Protein 3TNJ (pdb70)

Nearest PDB structures (foldseek):
  3tnj-assembly1_A-2  TM=1.007E+00  e=1.338E-27  Nitrosomonas europaea ATCC 19718
  2pfs-assembly1_A-2  TM=9.886E-01  e=6.061E-22  Nitrosomonas europaea ATCC 19718
  4wny-assembly1_A-2  TM=7.779E-01  e=6.880E-08  Burkholderia pseudomallei 1710b
  1jmv-assembly3_C  TM=7.222E-01  e=1.827E-07  Haemophilus influenzae
  5cb0-assembly1_A  TM=7.848E-01  e=1.905E-06  Escherichia coli K-12

Solvent-accessible surface area: 8143 Å² total; per-residue (Å²): 87,110,46,110,8,0,0,0,16,5,87,34,43,106,34,13,73,64,4,12,78,111,0,113,68,46,8,88,146,38,47,12,133,18,0,0,1,16,10,46,144,125,89,144,70,114,68,178,136,81,162,73,71,121,113,59,108,67,72,73,33,112,117,83,13,38,119,24,0,100,72,20,66,7,80,94,70,59,38,59,43,18,208,27,99,22,12,116,25,7,19,116,0,4,111,94,46,130,12,40,8,1,0,5,25,22,117,145,74,43,58,5,93,32,0,108,145,148,24,91,33,76,35,62,47,6,172,15,199,99

CATH classification: 3.40.50.620

Radius of gyration: 15.57 Å; Cα contacts (8 Å, |Δi|>4): 190; chains: 1; bounding box: 42×44×31 Å

Sequence (130 aa):
SVYHHILLAVDFSSEDSQVVQKVRNLASQIGARLSLIHVLDYGTAIPLDTETTYDAMLDVEKQKLSQIGNTLGIDPAHRWLVWGEPREEIIRIAEQENVDLIVVGSHLGSTANSVLHYAKCDVLAVRLRD

Foldseek 3Di:
DVWAEEEEEDALDPFVVVVLVVVLVVCVVVVYAYAYEYEAEVVVDDDDPDDDDVVVVVVVVVVSQCVSCVVSVHPPVRYYYYYDDLLVVQQVCCVVVVGAEYEEEDCVVDSQVSNVVPHPHHYHYHYTPD

Secondary structure (DSSP, 8-state):
---SEEEEE---STTHHHHHHHHHHHHHHHT-EEEEEEEE--TT---SSS---HHHHHHHHHHHHHHHHHHHT--GGGEEEEES-HHHHHHHHHHHTT-SEEEEEE----HHHHHHHH-SSEEEEEEP--

InterPro domains:
  IPR006015 Universal stress protein A family [PIRSF006276] (2-147)
  IPR006015 Universal stress protein A family [PR01438] (4-22)
  IPR006015 Universal stress protein A family [PR01438] (105-117)
  IPR006015 Universal stress protein A family [PR01438] (122-144)
  IPR006016 UspA [PF00582] (4-144)
  IPR014729 Rossmann-like alpha/beta/alpha sandwich fold [G3DSA:3.40.50.620] (1-148)

Organism: Nitrosomonas europaea (strain ATCC 19718 / CIP 103999 / KCTC 2705 / NBRC 14298) (NCBI:txid228410)

Structure (mmCIF, N/CA/C/O backbone):
data_3TNJ
#
_entry.id   3TNJ
#
_cell.length_a   77.809
_cell.length_b   77.809
_cell.length_c   39.949
_cell.angle_alpha   90.00
_cell.angle_beta   90.00
_cell.angle_gamma   120.00
#
_symmetry.space_group_name_H-M   'P 3 2 1'
#
loop_
_entity.id
_entity.type
_entity.pdbx_description
1 polymer 'Universal stress protein (Usp)'
2 non-polymer 'ADENOSINE MONOPHOSPHATE'
3 water water
#
loop_
_atom_site.group_PDB
_atom_site.id
_atom_site.type_symbol
_atom_site.label_atom_id
_atom_site.label_alt_id
_atom_site.label_comp_id
_atom_site.label_asym_id
_atom_site.label_entity_id
_atom_site.label_seq_id
_atom_site.pdbx_PDB_ins_code
_atom_site.Cartn_x
_atom_site.Cartn_y
_atom_site.Cartn_z
_atom_site.occupancy
_atom_site.B_iso_or_equiv
_atom_site.auth_seq_id
_atom_site.auth_comp_id
_atom_site.auth_asym_id
_atom_site.auth_atom_id
_atom_site.pdbx_PDB_model_num
ATOM 1 N N . SER A 1 4 ? -40.685 4.435 -7.313 1.00 63.88 2 SER A N 1
ATOM 2 C CA . SER A 1 4 ? -39.556 3.505 -6.969 1.00 61.04 2 SER A CA 1
ATOM 3 C C . SER A 1 4 ? -38.193 4.207 -7.012 1.00 56.25 2 SER A C 1
ATOM 4 O O . SER A 1 4 ? -37.771 4.691 -8.063 1.00 55.97 2 SER A O 1
ATOM 7 N N . VAL A 1 5 ? -37.510 4.248 -5.871 1.00 52.58 3 VAL A N 1
ATOM 8 C CA . VAL A 1 5 ? -36.167 4.848 -5.791 1.00 50.48 3 VAL A CA 1
ATOM 9 C C . VAL A 1 5 ? -35.159 4.094 -6.715 1.00 46.33 3 VAL A C 1
ATOM 10 O O . VAL A 1 5 ? -34.286 4.705 -7.324 1.00 48.00 3 VAL A O 1
ATOM 14 N N . TYR A 1 6 ? -35.314 2.773 -6.828 1.00 39.89 4 TYR A N 1
ATOM 15 C CA . TYR A 1 6 ? -34.472 1.951 -7.689 1.00 38.79 4 TYR A CA 1
ATOM 16 C C . TYR A 1 6 ? -35.394 1.092 -8.508 1.00 39.40 4 TYR A C 1
ATOM 17 O O . TYR A 1 6 ? -36.407 0.629 -7.975 1.00 41.51 4 TYR A O 1
ATOM 26 N N . HIS A 1 7 ? -35.055 0.875 -9.777 1.00 36.51 5 HIS A N 1
ATOM 27 C CA . HIS A 1 7 ? -35.880 0.069 -10.685 1.00 38.45 5 HIS A CA 1
ATOM 28 C C . HIS A 1 7 ? -35.28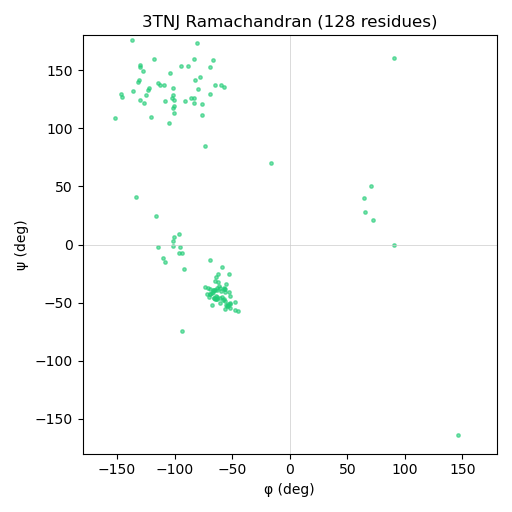7 -1.274 -11.032 1.00 37.72 5 HIS A C 1
ATOM 29 O O . HIS A 1 7 ? -36.019 -2.157 -11.457 1.00 36.75 5 HIS A O 1
ATOM 36 N N . HIS A 1 8 ? -34.001 -1.479 -10.771 1.00 35.78 6 HIS A N 1
ATOM 37 C CA . HIS A 1 8 ? -33.322 -2.700 -11.167 1.00 34.90 6 HIS A CA 1
ATOM 38 C C . HIS A 1 8 ? -32.187 -3.009 -10.237 1.00 34.27 6 HIS A C 1
ATOM 39 O O . HIS A 1 8 ? -31.161 -2.321 -10.224 1.00 34.64 6 HIS A O 1
ATOM 46 N N . ILE A 1 9 ? -32.369 -4.050 -9.432 1.00 32.62 7 ILE A N 1
ATOM 47 C CA . ILE A 1 9 ?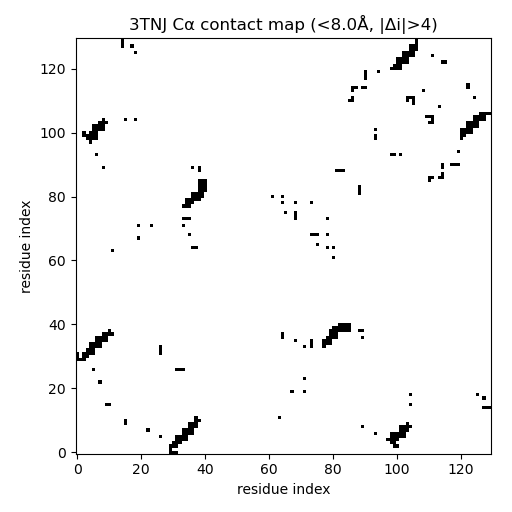 -31.365 -4.517 -8.466 1.00 32.22 7 ILE A CA 1
ATOM 48 C C . ILE A 1 9 ? -30.643 -5.760 -9.013 1.00 31.34 7 ILE A C 1
ATOM 49 O O . ILE A 1 9 ? -31.285 -6.723 -9.420 1.00 31.55 7 ILE A O 1
ATOM 54 N N . LEU A 1 10 ? -29.315 -5.719 -9.059 1.00 29.47 8 LEU A N 1
ATOM 55 C CA . LEU A 1 10 ? -28.473 -6.905 -9.334 1.00 29.07 8 LEU A CA 1
ATOM 56 C C . LEU A 1 10 ? -27.910 -7.465 -8.034 1.00 31.38 8 LEU A C 1
ATOM 57 O O . LEU A 1 10 ? -27.147 -6.794 -7.346 1.00 33.08 8 LEU A O 1
ATOM 62 N N . LEU A 1 11 ? -28.351 -8.673 -7.675 1.00 30.88 9 LEU A N 1
ATOM 63 C CA . LEU A 1 11 ? -27.806 -9.430 -6.547 1.00 30.80 9 LEU A CA 1
ATOM 64 C C . LEU A 1 11 ? -26.658 -10.351 -7.016 1.00 31.28 9 LEU A C 1
ATOM 65 O O . LEU A 1 11 ? -26.847 -11.224 -7.893 1.00 27.93 9 LEU A O 1
ATOM 70 N N . ALA A 1 12 ? -25.500 -10.167 -6.382 1.00 30.87 10 ALA A N 1
ATOM 71 C CA . ALA A 1 12 ? -24.287 -10.940 -6.651 1.00 32.09 10 ALA A CA 1
ATOM 72 C C . ALA A 1 12 ? -24.145 -12.016 -5.576 1.00 31.90 10 ALA A C 1
ATOM 73 O O . ALA A 1 12 ? -24.069 -11.714 -4.378 1.00 31.96 10 ALA A O 1
ATOM 75 N N . VAL A 1 13 ? -24.140 -13.283 -5.985 1.00 32.37 11 VAL A N 1
ATOM 76 C CA . VAL A 1 13 ? -24.061 -14.401 -5.013 1.00 30.87 11 VAL A CA 1
ATOM 77 C C . VAL A 1 13 ? -22.840 -15.268 -5.313 1.00 34.17 11 VAL A C 1
ATOM 78 O O . VAL A 1 13 ? -22.578 -15.590 -6.488 1.00 36.01 11 VAL A O 1
ATOM 82 N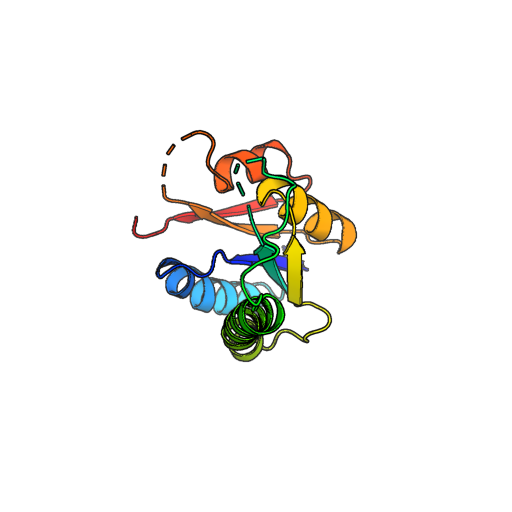 N . ASP A 1 14 ? -22.089 -15.622 -4.260 1.00 36.67 12 ASP A N 1
ATOM 83 C CA . ASP A 1 14 ? -20.838 -16.409 -4.378 1.00 40.24 12 ASP A CA 1
ATOM 84 C C . ASP A 1 14 ? -21.043 -17.865 -4.024 1.00 41.06 12 ASP A C 1
ATOM 85 O O . ASP A 1 14 ? -20.093 -18.642 -4.060 1.00 41.56 12 ASP A O 1
ATOM 90 N N . PHE A 1 15 ? -22.275 -18.196 -3.649 1.00 39.41 13 PHE A N 1
ATOM 91 C CA . PHE A 1 15 ? -22.741 -19.567 -3.355 1.00 42.03 13 PHE A CA 1
ATOM 92 C C . PHE A 1 15 ? -22.194 -20.113 -2.029 1.00 46.38 13 PHE A C 1
ATOM 93 O O . PHE A 1 15 ? -22.170 -21.314 -1.799 1.00 50.29 13 PHE A O 1
ATOM 101 N N . SER A 1 16 ? -21.784 -19.210 -1.163 1.00 48.65 14 SER A N 1
ATOM 102 C CA . SER A 1 16 ? -21.340 -19.566 0.163 1.00 56.99 14 SER A CA 1
ATOM 103 C C . SER A 1 16 ? -22.568 -19.777 1.043 1.00 61.38 14 SER A C 1
ATOM 104 O O . SER A 1 16 ? -23.715 -19.504 0.633 1.00 54.27 14 SER A O 1
ATOM 107 N N . SER A 1 17 ? -22.293 -20.252 2.256 1.00 64.28 15 SER A N 1
ATOM 108 C CA . SER A 1 17 ? -23.289 -20.368 3.319 1.00 69.54 15 SER A CA 1
ATOM 109 C C . SER A 1 17 ? -23.957 -18.998 3.584 1.00 69.36 15 SER A C 1
ATOM 110 O O . SER A 1 17 ? -25.155 -18.915 3.885 1.00 68.90 15 SER A O 1
ATOM 113 N N . GLU A 1 18 ? -23.162 -17.938 3.427 1.00 70.15 16 GLU A N 1
ATOM 114 C CA . GLU A 1 18 ? -23.567 -16.540 3.671 1.00 69.83 16 GLU A CA 1
ATOM 115 C C . GLU A 1 18 ? -24.703 -16.014 2.790 1.00 59.98 16 GLU A C 1
ATOM 116 O O . GLU A 1 18 ? -25.428 -15.104 3.190 1.00 55.57 16 GLU A O 1
ATOM 122 N N . ASP A 1 19 ? -24.870 -16.599 1.610 1.00 56.80 17 ASP A N 1
ATOM 123 C CA . ASP A 1 19 ? -25.851 -16.108 0.647 1.00 56.68 17 ASP A CA 1
ATOM 124 C C . ASP A 1 19 ? -27.258 -16.053 1.250 1.00 61.21 17 ASP A C 1
ATOM 125 O O . ASP A 1 19 ? -28.019 -15.129 0.970 1.00 56.68 17 ASP A O 1
ATOM 130 N N . SER A 1 20 ? -27.616 -17.040 2.064 1.00 62.14 18 SER A N 1
ATOM 131 C CA . SER A 1 20 ? -28.996 -17.141 2.541 1.00 65.31 18 SER A CA 1
ATOM 132 C C . SER A 1 20 ? -29.476 -15.844 3.171 1.00 70.82 18 SER A C 1
ATOM 133 O O . SER A 1 20 ? -30.628 -15.434 2.963 1.00 73.88 18 SER A O 1
ATOM 136 N N . GLN A 1 21 ? -28.605 -15.199 3.946 1.00 69.62 19 GLN A N 1
ATOM 137 C CA . GLN A 1 21 ? -28.981 -13.940 4.595 1.00 68.80 19 GLN A CA 1
ATOM 138 C C . GLN A 1 21 ? -29.447 -12.935 3.547 1.00 63.56 19 GLN A C 1
ATOM 139 O O . GLN A 1 21 ? -30.585 -12.447 3.601 1.00 59.27 19 GLN A O 1
ATOM 145 N N . VAL A 1 22 ? -28.577 -12.690 2.571 1.00 50.11 20 VAL A N 1
ATOM 146 C CA . VAL A 1 22 ? -28.848 -11.698 1.561 1.00 52.80 20 VAL A CA 1
ATOM 147 C C . VAL A 1 22 ? -30.064 -12.033 0.677 1.00 49.09 20 VAL A C 1
ATOM 148 O O . VAL A 1 22 ? -30.717 -11.111 0.186 1.00 47.67 20 VAL A O 1
ATOM 152 N N . VAL A 1 23 ? -30.395 -13.322 0.496 1.00 49.09 21 VAL A N 1
ATOM 153 C CA . VAL A 1 23 ? -31.480 -13.709 -0.459 1.00 44.97 21 VAL A CA 1
ATOM 154 C C . VAL A 1 23 ? -32.873 -13.228 0.023 1.00 45.17 21 VAL A C 1
ATOM 155 O O . VAL A 1 23 ? -33.590 -12.554 -0.721 1.00 38.83 21 VAL A O 1
ATOM 159 N N . GLN A 1 24 ? -33.242 -13.541 1.261 1.00 46.12 22 GLN A N 1
ATOM 160 C CA . GLN A 1 24 ? -34.577 -13.173 1.723 1.00 46.75 22 GLN A CA 1
ATOM 161 C C . GLN A 1 24 ? -34.661 -11.669 1.983 1.00 42.62 22 GLN A C 1
ATOM 162 O O . GLN A 1 24 ? -35.699 -11.040 1.667 1.00 39.57 22 GLN A O 1
ATOM 168 N N . LYS A 1 25 ? -33.569 -11.088 2.493 1.00 35.37 23 LYS A N 1
ATOM 169 C CA . LYS A 1 25 ? -33.441 -9.631 2.581 1.00 37.13 23 LYS A CA 1
ATOM 170 C C . LYS A 1 25 ? -33.658 -8.894 1.235 1.00 36.34 23 LYS A C 1
ATOM 171 O O . LYS A 1 25 ? -34.443 -7.939 1.129 1.00 36.96 23 LYS A O 1
ATOM 177 N N . VAL A 1 26 ? -32.927 -9.322 0.220 1.00 35.79 24 VAL A N 1
ATOM 178 C CA . VAL A 1 26 ? -33.088 -8.779 -1.125 1.00 33.97 24 VAL A CA 1
ATOM 179 C C . VAL A 1 26 ? -34.462 -9.033 -1.717 1.00 34.56 24 VAL A C 1
ATOM 180 O O . VAL A 1 26 ? -35.011 -8.156 -2.380 1.00 34.46 24 VAL A O 1
ATOM 184 N N . ARG A 1 27 ? -35.038 -10.218 -1.495 1.00 34.06 25 ARG A N 1
ATOM 185 C CA . ARG A 1 27 ? -36.423 -10.477 -1.925 1.00 36.75 25 ARG A CA 1
ATOM 186 C C . ARG A 1 27 ? -37.423 -9.425 -1.389 1.00 35.61 25 ARG A C 1
ATOM 187 O O . ARG A 1 27 ? -38.247 -8.855 -2.153 1.00 32.91 25 ARG A O 1
ATOM 195 N N . ASN A 1 28 ? -37.371 -9.202 -0.077 1.00 35.21 26 ASN A N 1
ATOM 196 C CA . ASN A 1 28 ? -38.217 -8.184 0.599 1.00 37.10 26 ASN A CA 1
ATOM 197 C C . ASN A 1 28 ? -37.940 -6.730 0.158 1.00 36.42 26 ASN A C 1
ATOM 198 O O . ASN A 1 28 ? -38.855 -5.913 -0.033 1.00 36.71 26 ASN A O 1
ATOM 203 N N . LEU A 1 29 ? -36.660 -6.396 0.052 1.00 36.16 27 LEU A N 1
ATOM 204 C CA . LEU A 1 29 ? -36.233 -5.079 -0.406 1.00 37.45 27 LEU A CA 1
ATOM 205 C C . LEU A 1 29 ? -36.820 -4.765 -1.789 1.00 35.40 27 LEU A C 1
ATOM 206 O O . LEU A 1 29 ? -37.390 -3.666 -2.020 1.00 33.02 27 LEU A O 1
ATOM 211 N N . ALA A 1 30 ? -36.687 -5.716 -2.703 1.00 33.78 28 ALA A N 1
ATOM 212 C CA . ALA A 1 30 ? -37.091 -5.506 -4.097 1.00 37.10 28 ALA A CA 1
ATOM 213 C C . ALA A 1 30 ? -38.594 -5.261 -4.148 1.00 40.35 28 ALA A C 1
ATOM 214 O O . ALA A 1 30 ? -39.085 -4.425 -4.930 1.00 40.94 28 ALA A O 1
ATOM 216 N N . SER A 1 31 ? -39.308 -5.990 -3.292 1.00 41.53 29 SER A N 1
ATOM 217 C CA . SER A 1 31 ? -40.756 -5.895 -3.228 1.00 44.35 29 SER A CA 1
ATOM 218 C C . SER A 1 31 ? -41.165 -4.559 -2.648 1.00 45.49 29 SER A C 1
ATOM 219 O O . SER A 1 31 ? -42.054 -3.895 -3.158 1.00 43.70 29 SER A O 1
ATOM 222 N N . GLN A 1 32 ? -40.496 -4.169 -1.570 1.00 44.25 30 GLN A N 1
ATOM 223 C CA . GLN A 1 32 ? -40.891 -2.994 -0.848 1.00 44.22 30 GLN A CA 1
ATOM 224 C C . GLN A 1 32 ? -40.605 -1.750 -1.676 1.00 42.87 30 GLN A C 1
ATOM 225 O O . GLN A 1 32 ? -41.386 -0.814 -1.663 1.00 44.30 30 GLN A O 1
ATOM 231 N N . ILE A 1 33 ? -39.487 -1.732 -2.397 1.00 42.55 31 ILE A N 1
ATOM 232 C CA . ILE A 1 33 ? -39.166 -0.573 -3.231 1.00 45.39 31 ILE A CA 1
ATOM 233 C C . ILE A 1 33 ? -39.644 -0.709 -4.691 1.00 45.65 31 ILE A C 1
ATOM 234 O O . ILE A 1 33 ? -39.553 0.246 -5.470 1.00 49.54 31 ILE A O 1
ATOM 239 N N . GLY A 1 34 ? -40.150 -1.879 -5.066 1.00 43.34 32 GLY A N 1
ATOM 240 C CA . GLY A 1 34 ? -40.688 -2.056 -6.407 1.00 42.46 32 GLY A CA 1
ATOM 241 C C . GLY A 1 34 ? -39.627 -2.058 -7.492 1.00 42.67 32 GLY A C 1
ATOM 242 O O . GLY A 1 34 ? -39.763 -1.331 -8.488 1.00 43.64 32 GLY A O 1
ATOM 243 N N . ALA A 1 35 ? -38.581 -2.884 -7.290 1.00 38.60 33 ALA A N 1
ATOM 244 C CA . ALA A 1 35 ? -37.477 -3.104 -8.279 1.00 37.93 33 ALA A CA 1
ATOM 245 C C . ALA A 1 35 ? -37.461 -4.512 -8.871 1.00 36.13 33 ALA A C 1
ATOM 246 O O . ALA A 1 35 ? -37.626 -5.481 -8.145 1.00 34.14 33 ALA A O 1
ATOM 248 N N . ARG A 1 36 ? -37.240 -4.590 -10.184 1.00 37.12 34 ARG A N 1
ATOM 249 C CA . ARG A 1 36 ? -36.847 -5.808 -10.902 1.00 39.10 34 ARG A CA 1
ATOM 250 C C . ARG A 1 36 ? -35.563 -6.352 -10.288 1.00 33.96 34 ARG A C 1
ATOM 251 O O . ARG A 1 36 ? -34.645 -5.554 -10.038 1.00 31.87 34 ARG A O 1
ATOM 259 N N . LEU A 1 37 ? -35.488 -7.674 -10.053 1.00 34.39 35 LEU A N 1
ATOM 260 C CA . LEU A 1 37 ? -34.250 -8.386 -9.640 1.00 31.57 35 LEU A CA 1
ATOM 261 C C . LEU A 1 37 ? -33.576 -9.129 -10.803 1.00 33.78 35 LEU A C 1
ATOM 262 O O . LEU A 1 37 ? -34.230 -9.822 -11.605 1.00 31.13 35 LEU A O 1
ATOM 267 N N . SER A 1 38 ? -32.263 -8.962 -10.873 1.00 32.40 36 SER A N 1
ATOM 268 C CA . SER A 1 38 ? -31.367 -9.838 -11.626 1.00 31.34 36 SER A CA 1
ATOM 269 C C . SER A 1 38 ? -30.390 -10.482 -10.664 1.00 31.17 36 SER A C 1
ATOM 270 O O . SER A 1 38 ? -30.193 -10.022 -9.500 1.00 31.13 36 SER A O 1
ATOM 273 N N . LEU A 1 39 ? -29.816 -11.594 -11.113 1.00 29.80 37 LEU A N 1
ATOM 274 C CA . LEU A 1 39 ? -28.934 -12.390 -10.279 1.00 29.43 37 LEU A CA 1
ATOM 275 C C . LEU A 1 39 ? -27.653 -12.700 -11.070 1.00 30.71 37 LEU A C 1
ATOM 276 O O . LEU A 1 39 ? -27.721 -12.934 -12.307 1.00 34.07 37 LEU A O 1
ATOM 281 N N . ILE A 1 40 ? -26.506 -12.641 -10.404 1.00 30.38 38 ILE A N 1
ATOM 282 C CA . ILE A 1 40 ? -25.209 -12.991 -11.010 1.00 31.38 38 ILE A CA 1
ATOM 283 C C . ILE A 1 40 ? -24.348 -13.858 -10.074 1.00 32.38 38 ILE A C 1
ATOM 284 O O . ILE A 1 40 ? -24.141 -13.549 -8.875 1.00 30.87 38 ILE A O 1
ATOM 289 N N . HIS A 1 41 ? -23.818 -14.940 -10.647 1.00 32.22 39 HIS A N 1
ATOM 290 C CA . HIS A 1 41 ? -22.676 -15.625 -10.070 1.00 32.65 39 HIS A CA 1
ATOM 291 C C . HIS A 1 41 ? -21.550 -15.685 -11.086 1.00 32.89 39 HIS A C 1
ATOM 292 O O . HIS A 1 41 ? -21.761 -15.979 -12.290 1.00 35.07 39 HIS A O 1
ATOM 299 N N . VAL A 1 42 ? -20.350 -15.338 -10.610 1.00 34.03 40 VAL A N 1
ATOM 300 C CA . VAL A 1 42 ? -19.140 -15.326 -11.422 1.00 37.17 40 VAL A CA 1
ATOM 301 C C . VAL A 1 42 ? -18.325 -16.598 -11.138 1.00 39.43 40 VAL A C 1
ATOM 302 O O . VAL A 1 42 ? -17.999 -16.930 -9.975 1.00 37.31 40 VAL A O 1
ATOM 306 N N . LEU A 1 43 ? -18.036 -17.330 -12.202 1.00 40.60 41 LEU A N 1
ATOM 307 C CA . LEU A 1 43 ? -17.123 -18.457 -12.150 1.00 47.61 41 LEU A CA 1
ATOM 308 C C . LEU A 1 43 ? -15.675 -17.934 -12.100 1.00 51.91 41 LEU A C 1
ATOM 309 O O . LEU A 1 43 ? -15.179 -17.357 -13.070 1.00 48.95 41 LEU A O 1
ATOM 314 N N . ASP A 1 44 ? -15.022 -18.130 -10.957 1.00 58.51 42 ASP A N 1
ATOM 315 C CA . ASP A 1 44 ? -13.616 -17.708 -10.746 1.00 71.09 42 ASP A CA 1
ATOM 316 C C . ASP A 1 44 ? -12.680 -18.842 -10.288 1.00 71.34 42 ASP A C 1
ATOM 317 O O . ASP A 1 44 ? -12.129 -19.580 -11.107 1.00 79.92 42 ASP A O 1
ATOM 322 N N . TYR A 1 53 ? 2.015 -24.926 -15.116 1.00 102.80 51 TYR A N 1
ATOM 323 C CA . TYR A 1 53 ? 1.524 -24.759 -16.487 1.00 103.96 51 TYR A CA 1
ATOM 324 C C . TYR A 1 53 ? 0.010 -24.570 -16.463 1.00 99.89 51 TYR A C 1
ATOM 325 O O . TYR A 1 53 ? -0.743 -25.443 -16.886 1.00 103.40 51 TYR A O 1
ATOM 327 N N . GLY A 1 54 ? -0.415 -23.406 -15.968 1.00 96.15 52 GLY A N 1
ATOM 328 C CA . GLY A 1 54 ? -1.822 -23.118 -15.653 1.00 89.30 52 GLY A CA 1
ATOM 329 C C . GLY A 1 54 ? -2.813 -22.972 -16.804 1.00 85.39 52 GLY A C 1
ATOM 330 O O . GLY A 1 54 ? -4.019 -22.973 -16.577 1.00 79.89 52 GLY A O 1
ATOM 331 N N . THR A 1 55 ? -2.316 -22.834 -18.033 1.00 84.42 53 THR A N 1
ATOM 332 C CA . THR A 1 55 ? -3.176 -22.844 -19.234 1.00 80.17 53 THR A CA 1
ATOM 333 C C . THR A 1 55 ? -3.239 -24.257 -19.891 1.00 79.16 53 THR A C 1
ATOM 334 O O . THR A 1 55 ? -4.016 -24.463 -20.815 1.00 75.67 53 THR A O 1
ATOM 338 N N . ALA A 1 56 ? -2.420 -25.201 -19.400 1.00 79.79 54 ALA A N 1
ATOM 339 C CA . ALA A 1 56 ? -2.317 -26.579 -19.935 1.00 79.48 54 ALA A CA 1
ATOM 340 C C . ALA A 1 56 ? -3.418 -27.481 -19.384 1.00 77.46 54 ALA A C 1
ATOM 341 O O . ALA A 1 56 ? -3.805 -27.378 -18.214 1.00 73.56 54 ALA A O 1
ATOM 343 N N . ILE A 1 57 ? -3.929 -28.355 -20.245 1.00 77.77 55 ILE A N 1
ATOM 344 C CA . ILE A 1 57 ? -5.094 -29.192 -19.927 1.00 75.46 55 ILE A CA 1
ATOM 345 C C . ILE A 1 57 ? -4.604 -30.641 -19.767 1.00 78.45 55 ILE A C 1
ATOM 346 O O . ILE A 1 57 ? -3.767 -31.104 -20.557 1.00 77.76 55 ILE A O 1
ATOM 351 N N . PRO A 1 58 ? -5.103 -31.359 -18.734 1.00 78.21 56 PRO A N 1
ATOM 352 C CA . PRO A 1 58 ? -4.631 -32.724 -18.492 1.00 81.27 56 PRO A CA 1
ATOM 353 C C . PRO A 1 58 ? -5.072 -33.747 -19.566 1.00 79.61 56 PRO A C 1
ATOM 354 O O . PRO A 1 58 ? -6.253 -33.847 -19.895 1.00 78.19 56 PRO A O 1
ATOM 358 N N . LEU A 1 59 ? -4.122 -34.505 -20.084 1.00 81.77 57 LEU A N 1
ATOM 359 C CA . LEU A 1 59 ? -4.403 -35.444 -21.169 1.00 83.37 57 LEU A CA 1
ATOM 360 C C . LEU A 1 59 ? -4.774 -36.872 -20.700 1.00 86.13 57 LEU A C 1
ATOM 361 O O . LEU A 1 59 ? -5.388 -37.626 -21.460 1.00 89.14 57 LEU A O 1
ATOM 366 N N . ASP A 1 60 ? -4.397 -37.242 -19.470 1.00 89.12 58 ASP A N 1
ATOM 367 C CA . ASP A 1 60 ? -4.527 -38.642 -18.973 1.00 91.02 58 ASP A CA 1
ATOM 368 C C . ASP A 1 60 ? -5.730 -38.858 -18.054 1.00 88.01 58 ASP A C 1
ATOM 369 O O . ASP A 1 60 ? -5.920 -39.953 -17.512 1.00 87.11 58 ASP A O 1
ATOM 374 N N . THR A 1 61 ? -6.519 -37.803 -17.870 1.00 85.12 59 THR A N 1
ATOM 375 C CA . THR A 1 61 ? -7.693 -37.856 -17.033 1.00 83.84 59 THR A CA 1
ATOM 376 C C . THR A 1 61 ? -8.898 -37.349 -17.806 1.00 83.06 59 THR A C 1
ATOM 377 O O . THR A 1 61 ? -8.774 -36.487 -18.687 1.00 79.52 59 THR A O 1
ATOM 381 N N . GLU A 1 62 ? -10.057 -37.904 -17.456 1.00 83.54 60 GLU A N 1
ATOM 382 C CA . GLU A 1 62 ? -11.341 -37.477 -17.996 1.00 83.70 60 GLU A CA 1
ATOM 383 C C . GLU A 1 62 ? -11.828 -36.211 -17.279 1.00 78.66 60 GLU A C 1
ATOM 384 O O . GLU A 1 62 ? -11.788 -36.113 -16.047 1.00 77.60 60 GLU A O 1
ATOM 390 N N . THR A 1 63 ? -12.288 -35.248 -18.070 1.00 71.92 61 THR A N 1
ATOM 391 C CA . THR A 1 63 ? -12.758 -33.983 -17.544 1.00 66.85 61 THR A CA 1
ATOM 392 C C . THR A 1 63 ? -14.267 -34.086 -17.208 1.00 63.27 61 THR A C 1
ATOM 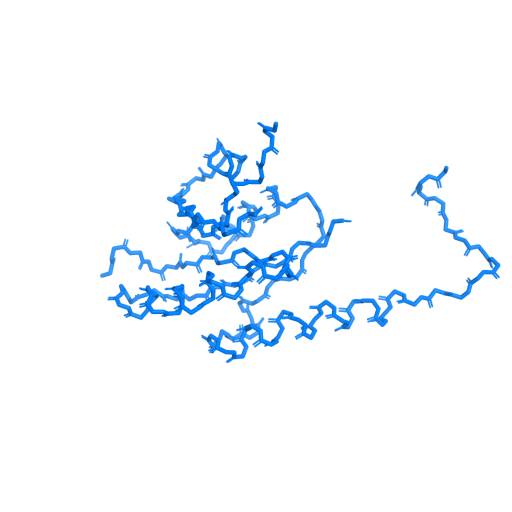393 O O . THR A 1 63 ? -15.006 -34.941 -17.746 1.00 62.78 61 THR A O 1
ATOM 397 N N . THR A 1 64 ? -14.692 -33.262 -16.257 1.00 58.89 62 THR A N 1
ATOM 398 C CA . THR A 1 64 ? -16.079 -33.229 -15.821 1.00 55.84 62 THR A CA 1
ATOM 399 C C . THR A 1 64 ? -16.501 -31.782 -15.751 1.00 52.21 62 THR A C 1
ATOM 400 O O . THR A 1 64 ? -17.195 -31.362 -14.817 1.00 51.81 62 THR A O 1
ATOM 404 N N . TYR A 1 65 ? -16.070 -31.001 -16.738 1.0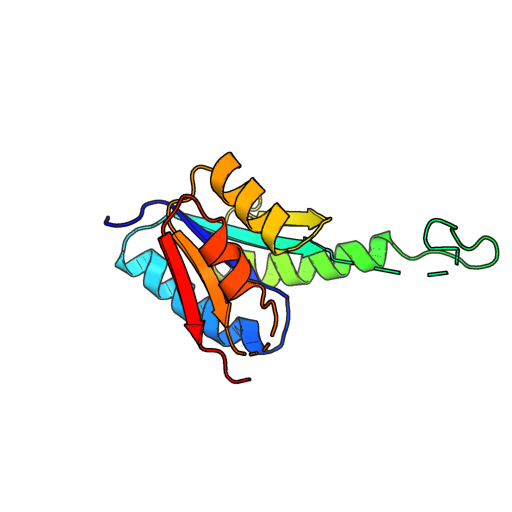0 51.33 63 TYR A N 1
ATOM 405 C CA . TYR A 1 65 ? -16.445 -29.583 -16.794 1.00 49.67 63 TYR A CA 1
ATOM 406 C C . TYR A 1 65 ? -17.967 -29.379 -16.943 1.00 46.07 63 TYR A C 1
ATOM 407 O O . TYR A 1 65 ? -18.506 -28.399 -16.455 1.00 41.00 63 TYR A O 1
ATOM 416 N N . ASP A 1 66 ? -18.660 -30.296 -17.628 1.00 45.01 64 ASP A N 1
ATOM 417 C CA . ASP A 1 66 ? -20.115 -30.144 -17.819 1.00 43.67 64 ASP A CA 1
ATOM 418 C C . ASP A 1 66 ? -20.881 -30.391 -16.496 1.00 42.95 64 ASP A C 1
ATOM 419 O O . ASP A 1 66 ? -21.791 -29.642 -16.153 1.00 37.86 64 ASP A O 1
ATOM 424 N N . ALA A 1 67 ? -20.487 -31.423 -15.748 1.00 42.36 65 ALA A N 1
ATOM 425 C CA . ALA A 1 67 ? -21.067 -31.672 -14.422 1.00 43.40 65 ALA A CA 1
ATOM 426 C C . ALA A 1 67 ? -20.801 -30.486 -13.486 1.00 40.01 65 ALA A C 1
ATOM 427 O O . ALA A 1 67 ? -21.710 -29.997 -12.818 1.00 38.18 65 ALA A O 1
ATOM 429 N N . MET A 1 68 ? -19.557 -30.009 -13.498 1.00 42.15 66 MET A N 1
ATOM 430 C CA . MET A 1 68 ? -19.093 -28.815 -12.744 1.00 43.67 66 MET A CA 1
ATOM 431 C C . MET A 1 68 ? -19.988 -27.593 -13.006 1.00 41.25 66 MET A C 1
ATOM 432 O O . MET A 1 68 ? -20.443 -26.937 -12.087 1.00 37.43 66 MET A O 1
ATOM 437 N N . LEU A 1 69 ? -20.219 -27.300 -14.281 1.00 40.14 67 LEU A N 1
ATOM 438 C CA . LEU A 1 69 ? -21.096 -26.188 -14.694 1.00 40.06 67 LEU A CA 1
ATOM 439 C C . LEU A 1 69 ? -22.555 -26.402 -14.320 1.00 39.14 67 LEU A C 1
ATOM 440 O O . LEU A 1 69 ? -23.218 -25.472 -13.849 1.00 36.19 67 LEU A O 1
ATOM 445 N N . ASP A 1 70 ? -23.069 -27.601 -14.591 1.00 39.46 68 ASP A N 1
ATOM 446 C CA . ASP A 1 70 ? -24.416 -27.973 -14.134 1.00 38.73 68 ASP A CA 1
ATOM 447 C C . ASP A 1 70 ? -24.642 -27.740 -12.621 1.00 36.50 68 ASP A C 1
ATOM 448 O O . ASP A 1 70 ? -25.685 -27.261 -12.220 1.00 34.21 68 ASP A O 1
ATOM 453 N N . VAL A 1 71 ? -23.681 -28.120 -11.788 1.00 36.39 69 VAL A N 1
ATOM 454 C CA . VAL A 1 71 ? -23.731 -27.819 -10.335 1.00 36.58 69 VAL A CA 1
ATOM 455 C C . VAL A 1 71 ? -23.867 -26.297 -10.087 1.00 37.16 69 VAL A C 1
ATOM 456 O O . VAL A 1 71 ? -24.611 -25.848 -9.183 1.00 35.70 69 VAL A O 1
ATOM 460 N N . GLU A 1 72 ? -23.140 -25.504 -10.876 1.00 34.38 70 GLU A N 1
ATOM 461 C CA . GLU A 1 72 ? -23.171 -24.052 -10.724 1.00 34.24 70 GLU A CA 1
ATOM 462 C C . GLU A 1 72 ? -24.536 -23.531 -11.163 1.00 32.98 70 GLU A C 1
ATOM 463 O O . GLU A 1 72 ? -25.177 -22.744 -10.441 1.00 30.64 70 GLU A O 1
ATOM 469 N N . LYS A 1 73 ? -25.040 -24.067 -12.276 1.00 32.10 71 LYS A N 1
ATOM 470 C CA . LYS A 1 73 ? -26.376 -23.730 -12.747 1.00 33.12 71 LYS A CA 1
ATOM 471 C C . LYS A 1 73 ? -27.499 -24.071 -11.742 1.00 31.13 71 LYS A C 1
ATOM 472 O O . LYS A 1 73 ? -28.442 -23.288 -11.612 1.00 30.30 71 LYS A O 1
ATOM 478 N N . GLN A 1 74 ? -27.407 -25.217 -11.056 1.00 31.57 72 GLN A N 1
ATOM 479 C CA . GLN A 1 74 ? -28.417 -25.648 -10.111 1.00 30.27 72 GLN A CA 1
ATOM 480 C C . GLN A 1 74 ? -28.440 -24.726 -8.886 1.00 31.55 72 GLN A C 1
ATOM 481 O O . GLN A 1 74 ? -29.520 -24.371 -8.4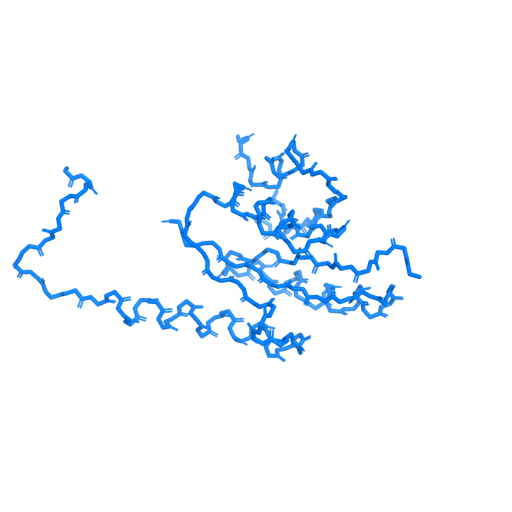24 1.00 30.66 72 GLN A O 1
ATOM 487 N N . LYS A 1 75 ? -27.264 -24.335 -8.381 1.00 31.07 73 LYS A N 1
ATOM 488 C CA . LYS A 1 75 ? -27.178 -23.386 -7.257 1.00 33.37 73 LYS A CA 1
ATOM 489 C C . LYS A 1 75 ? -27.735 -22.028 -7.689 1.00 32.38 73 LYS A C 1
ATOM 490 O O . LYS A 1 75 ? -28.440 -21.393 -6.927 1.00 30.34 73 LYS A O 1
ATOM 496 N N . LEU A 1 76 ? -27.449 -21.609 -8.931 1.00 31.07 74 LEU A N 1
ATOM 497 C CA . LEU A 1 76 ? -27.956 -20.326 -9.425 1.00 30.53 74 LEU A CA 1
ATOM 498 C C . LEU A 1 76 ? -29.498 -20.389 -9.522 1.00 33.97 74 LEU A C 1
ATOM 499 O O . LEU A 1 76 ? -30.200 -19.455 -9.109 1.00 29.74 74 LEU A O 1
ATOM 504 N N . SER A 1 77 ? -29.992 -21.498 -10.090 1.00 32.30 75 SER A N 1
ATOM 505 C CA . SER A 1 77 ? -31.427 -21.735 -10.239 1.00 31.72 75 SER A CA 1
ATOM 506 C C . SER A 1 77 ? -32.176 -21.913 -8.886 1.00 28.93 75 SER A C 1
ATOM 507 O O . SER A 1 77 ? -33.256 -21.397 -8.733 1.00 28.77 75 SER A O 1
ATOM 510 N N . GLN A 1 78 ? -31.609 -22.589 -7.902 1.00 28.38 76 GLN A N 1
ATOM 511 C CA . GLN A 1 78 ? -32.222 -22.600 -6.548 1.00 29.60 76 GLN A CA 1
ATOM 512 C C . GLN A 1 78 ? -32.600 -21.212 -6.091 1.00 29.27 76 GLN A C 1
ATOM 513 O O . GLN A 1 78 ? -33.736 -20.943 -5.769 1.00 30.97 76 GLN A O 1
ATOM 519 N N . ILE A 1 79 ? -31.625 -20.314 -6.079 1.00 28.41 77 ILE A N 1
ATOM 520 C CA . ILE A 1 79 ? -31.843 -18.900 -5.731 1.00 29.53 77 ILE A CA 1
ATOM 521 C C . ILE A 1 79 ? -32.779 -18.128 -6.707 1.00 28.61 77 ILE A C 1
ATOM 522 O O . ILE A 1 79 ? -33.718 -17.448 -6.262 1.00 28.77 77 ILE A O 1
ATOM 527 N N . GLY A 1 80 ? -32.558 -18.261 -8.007 1.00 27.84 78 GLY A N 1
ATOM 528 C CA . GLY A 1 80 ? -33.387 -17.597 -9.038 1.00 25.93 78 GLY A CA 1
ATOM 529 C C . GLY A 1 80 ? -34.855 -17.978 -8.904 1.00 27.79 78 GLY A C 1
ATOM 530 O O . GLY A 1 80 ? -35.712 -17.115 -8.855 1.00 28.67 78 GLY A O 1
ATOM 531 N N . ASN A 1 81 ? -35.135 -19.270 -8.744 1.00 28.90 79 ASN A N 1
ATOM 532 C CA . ASN A 1 81 ? -36.488 -19.777 -8.529 1.00 28.13 79 ASN A CA 1
ATOM 533 C C . ASN A 1 81 ? -37.151 -19.195 -7.277 1.00 30.95 79 ASN A C 1
ATOM 534 O O . ASN A 1 81 ? -38.319 -18.811 -7.336 1.00 32.73 79 ASN A O 1
AT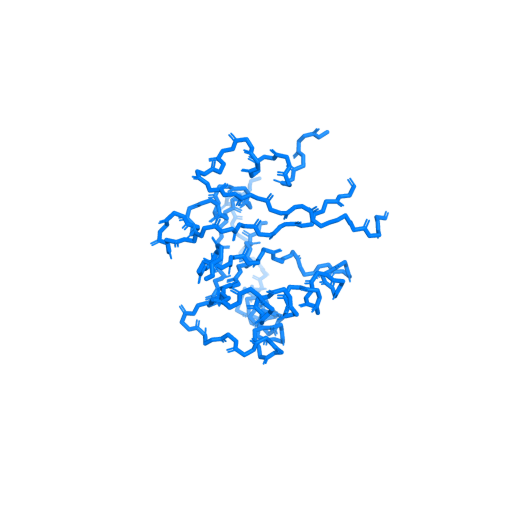OM 539 N N . THR A 1 82 ? -36.405 -19.148 -6.174 1.00 29.77 80 THR A N 1
ATOM 540 C CA . THR A 1 82 ? -36.875 -18.529 -4.917 1.00 30.03 80 THR A CA 1
ATOM 541 C C . THR A 1 82 ? -37.273 -17.076 -5.082 1.00 28.02 80 THR A C 1
ATOM 542 O O . THR A 1 82 ? -38.245 -16.632 -4.503 1.00 28.82 80 THR A O 1
ATOM 546 N N . LEU A 1 83 ? -36.538 -16.343 -5.909 1.00 28.44 81 LEU A N 1
ATOM 547 C CA . LEU A 1 83 ? -36.745 -14.930 -6.057 1.00 29.73 81 LEU A CA 1
ATOM 548 C C . LEU A 1 83 ? -37.654 -14.633 -7.247 1.00 30.95 81 LEU A C 1
ATOM 549 O O . LEU A 1 83 ? -37.930 -13.458 -7.557 1.00 30.87 81 LEU A O 1
ATOM 554 N N . GLY A 1 84 ? -38.066 -15.671 -7.956 1.00 31.40 82 GLY A N 1
ATOM 555 C CA . GLY A 1 84 ? -38.925 -15.501 -9.141 1.00 30.06 82 GLY A CA 1
ATOM 556 C C . GLY A 1 84 ? -38.277 -14.758 -10.298 1.00 31.49 82 GLY A C 1
ATOM 557 O O . GLY A 1 84 ? -38.968 -14.167 -11.136 1.00 30.56 82 GLY A O 1
ATOM 558 N N . ILE A 1 85 ? -36.963 -14.853 -10.398 1.00 30.42 83 ILE A N 1
ATOM 559 C CA . ILE A 1 85 ? -36.221 -14.133 -11.438 1.00 34.39 83 ILE A CA 1
ATOM 560 C C . ILE A 1 85 ? -36.269 -14.941 -12.723 1.00 33.40 83 ILE A C 1
ATOM 561 O O . ILE A 1 85 ? -35.923 -16.109 -12.710 1.00 32.51 83 ILE A O 1
ATOM 566 N N . ASP A 1 86 ? -36.712 -14.341 -13.831 1.00 38.16 84 ASP A N 1
ATOM 567 C CA . ASP A 1 86 ? -36.729 -15.062 -15.122 1.00 41.99 84 ASP A CA 1
ATOM 568 C C . ASP A 1 86 ? -35.304 -15.494 -15.474 1.00 41.21 84 ASP A C 1
ATOM 569 O O . ASP A 1 86 ? -34.383 -14.721 -15.290 1.00 42.25 84 ASP A O 1
ATOM 574 N N . PRO A 1 87 ? -35.114 -16.732 -15.959 1.00 44.84 85 PRO A N 1
ATOM 575 C CA . PRO A 1 87 ? -33.758 -17.135 -16.355 1.00 46.62 85 PRO A CA 1
ATOM 576 C C . PRO A 1 87 ? -33.048 -16.177 -17.338 1.00 46.10 85 PRO A C 1
ATOM 577 O O . PRO A 1 87 ? -31.813 -16.158 -17.356 1.00 46.41 85 PRO A O 1
ATOM 581 N N . ALA A 1 88 ? -33.807 -15.401 -18.128 1.00 46.32 86 ALA A N 1
ATOM 582 C CA . ALA A 1 88 ? -33.238 -14.294 -18.945 1.00 46.09 86 ALA A CA 1
ATOM 583 C C . ALA A 1 88 ? -32.500 -13.229 -18.104 1.00 47.58 86 ALA A C 1
ATOM 584 O O . ALA A 1 88 ? -31.742 -12.442 -18.656 1.00 42.93 86 ALA A O 1
ATOM 586 N N . HIS A 1 89 ? -32.769 -13.172 -16.794 1.00 41.58 87 HIS A N 1
ATOM 587 C CA . HIS A 1 89 ? -32.095 -12.234 -15.881 1.00 41.48 87 HIS A CA 1
ATOM 588 C C . HIS A 1 89 ? -31.259 -12.921 -14.811 1.00 36.99 87 HIS A C 1
ATOM 589 O O . HIS A 1 89 ? -30.964 -12.342 -13.743 1.00 31.66 87 HIS A O 1
ATOM 596 N N . ARG A 1 90 ? -30.817 -14.146 -15.096 1.00 33.06 88 ARG A N 1
ATOM 597 C CA . ARG A 1 90 ? -29.853 -14.805 -14.252 1.00 34.01 88 ARG A CA 1
ATOM 598 C C . ARG A 1 90 ? -28.597 -14.950 -15.080 1.00 34.93 88 ARG A C 1
ATOM 599 O O . ARG A 1 90 ? -28.677 -15.285 -16.300 1.00 33.88 88 ARG A O 1
ATOM 607 N N . TRP A 1 91 ? -27.459 -14.704 -14.422 1.00 30.70 89 TRP A N 1
ATOM 608 C CA . TRP A 1 91 ? -26.141 -14.600 -15.042 1.00 32.80 89 TRP A CA 1
ATOM 609 C C . TRP A 1 91 ? -25.149 -15.487 -14.408 1.00 32.63 89 TRP A C 1
ATOM 610 O O . TRP A 1 91 ? -24.863 -15.391 -13.195 1.00 33.74 89 TRP A O 1
ATOM 621 N N . LEU A 1 92 ? -24.576 -16.366 -15.226 1.00 34.13 90 LEU A N 1
ATOM 622 C CA . LEU A 1 92 ? -23.445 -17.171 -14.836 1.00 36.84 90 LEU A CA 1
ATOM 623 C C . LEU A 1 92 ? -22.326 -16.830 -15.819 1.00 37.57 90 LEU A C 1
ATOM 624 O O . LEU A 1 92 ? -22.432 -17.178 -16.990 1.00 42.22 90 LEU A O 1
ATOM 629 N N . VAL A 1 93 ? -21.284 -16.137 -15.349 1.00 36.58 91 VAL A N 1
ATOM 630 C CA . VAL A 1 93 ? -20.230 -15.631 -16.207 1.00 40.84 91 VAL A CA 1
ATOM 631 C C . VAL A 1 93 ? -18.884 -16.006 -15.648 1.00 42.07 91 VAL A C 1
ATOM 632 O O . VAL A 1 93 ? -18.769 -16.245 -14.461 1.00 39.23 91 VAL A O 1
ATOM 636 N N . TRP A 1 94 ? -17.861 -16.093 -16.496 1.00 44.83 92 TRP A N 1
ATOM 637 C CA . TRP A 1 94 ? -16.524 -16.374 -15.982 1.00 48.89 92 TRP A CA 1
ATOM 638 C C . TRP A 1 94 ? -15.707 -15.128 -15.971 1.00 48.33 92 TRP A C 1
ATOM 639 O O . TRP A 1 94 ? -15.887 -14.261 -16.800 1.00 47.97 92 TRP A O 1
ATOM 650 N N . GLY A 1 95 ? -14.813 -15.007 -15.006 1.00 47.38 93 GLY A N 1
ATOM 651 C CA . GLY A 1 95 ? -13.995 -13.815 -14.921 1.00 49.19 93 GLY A CA 1
ATOM 652 C C . GLY A 1 95 ? -13.671 -13.435 -13.500 1.00 48.67 93 GLY A C 1
ATOM 653 O O . GLY A 1 95 ? -13.796 -14.236 -12.587 1.00 46.32 93 GLY A O 1
ATOM 654 N N . GLU A 1 96 ? -13.225 -12.204 -13.330 1.00 50.12 94 GLU A N 1
ATOM 655 C CA . GLU A 1 96 ? -12.966 -11.678 -12.021 1.00 50.63 94 GLU A CA 1
ATOM 656 C C . GLU A 1 96 ? -14.293 -11.123 -11.506 1.00 47.25 94 GLU A C 1
ATOM 657 O O . GLU A 1 96 ? -14.912 -10.328 -12.196 1.00 46.57 94 GLU A O 1
ATOM 663 N N . PRO A 1 97 ? -14.746 -11.551 -10.318 1.00 42.81 95 PRO A N 1
ATOM 664 C CA . PRO A 1 97 ? -16.023 -11.102 -9.766 1.00 42.00 95 PRO A CA 1
ATOM 665 C C . PRO A 1 97 ? -16.285 -9.600 -9.875 1.00 41.83 95 PRO A C 1
ATOM 666 O O . PRO A 1 97 ? -17.278 -9.212 -10.498 1.00 42.57 95 PRO A O 1
ATOM 670 N N . ARG A 1 98 ? -15.403 -8.759 -9.331 1.00 42.02 96 ARG A N 1
ATOM 671 C CA . ARG A 1 98 ? -15.598 -7.305 -9.420 1.00 43.29 96 ARG A CA 1
ATOM 672 C C . ARG A 1 98 ? -15.835 -6.863 -10.887 1.00 44.57 96 ARG A C 1
ATOM 673 O O . ARG A 1 98 ? -16.834 -6.204 -11.201 1.00 44.01 96 ARG A O 1
ATOM 675 N N . GLU A 1 99 ? -14.970 -7.286 -11.795 1.00 45.87 97 GLU A N 1
ATOM 676 C CA . GLU A 1 99 ? -15.069 -6.843 -13.198 1.00 47.65 97 GLU A CA 1
ATOM 677 C C . GLU A 1 99 ? -16.404 -7.256 -13.822 1.00 43.57 97 GLU A C 1
ATOM 678 O O . GLU A 1 99 ? -17.129 -6.417 -14.373 1.00 43.35 97 GLU A O 1
ATOM 684 N N . GLU A 1 100 ? -16.751 -8.533 -13.680 1.00 40.69 98 GLU A N 1
ATOM 685 C CA . GLU A 1 100 ? -17.946 -9.083 -14.326 1.00 42.37 98 GLU A CA 1
ATOM 686 C C . GLU A 1 100 ? -19.267 -8.567 -13.680 1.00 41.87 98 GLU A C 1
ATOM 687 O O . GLU A 1 100 ? -20.256 -8.317 -14.385 1.00 39.67 98 GLU A O 1
ATOM 693 N N . ILE A 1 101 ? -19.276 -8.411 -12.352 1.00 36.13 99 ILE A N 1
ATOM 694 C CA . ILE A 1 101 ? -20.422 -7.825 -11.661 1.00 33.71 99 ILE A CA 1
ATOM 695 C C . ILE A 1 101 ? -20.705 -6.416 -12.199 1.00 35.08 99 ILE A C 1
ATOM 696 O O . ILE A 1 101 ? -21.846 -6.104 -12.541 1.00 34.53 99 ILE A O 1
ATOM 701 N N . ILE A 1 102 ? -19.670 -5.588 -12.315 1.00 37.36 100 ILE A N 1
ATOM 702 C CA . ILE A 1 102 ? -19.826 -4.239 -12.882 1.00 39.89 100 ILE A CA 1
ATOM 703 C C . ILE A 1 102 ? -20.193 -4.298 -14.404 1.00 43.39 100 ILE A C 1
ATOM 704 O O . ILE A 1 102 ? -21.036 -3.549 -14.890 1.00 46.18 100 ILE A O 1
ATOM 709 N N . ARG A 1 103 ? -19.561 -5.196 -15.144 1.00 44.97 101 ARG A N 1
ATOM 710 C CA . ARG A 1 103 ? -19.861 -5.373 -16.573 1.00 49.02 101 ARG A CA 1
ATOM 711 C C . ARG A 1 103 ? -21.369 -5.656 -16.823 1.00 43.97 101 ARG A C 1
ATOM 712 O O . ARG A 1 103 ? -22.018 -4.979 -17.597 1.00 39.54 101 ARG A O 1
ATOM 720 N N . ILE A 1 104 ? -21.922 -6.639 -16.127 1.00 40.77 102 ILE A N 1
ATOM 721 C CA . ILE A 1 104 ? -23.349 -6.999 -16.262 1.00 38.84 102 ILE A CA 1
ATOM 722 C C . ILE A 1 104 ? -24.272 -5.887 -15.742 1.00 38.43 102 ILE A C 1
ATOM 723 O O . ILE A 1 104 ? -25.313 -5.624 -16.346 1.00 39.24 102 ILE A O 1
ATOM 728 N N . ALA A 1 105 ? -23.891 -5.242 -14.630 1.00 36.51 103 ALA A N 1
ATOM 729 C CA . ALA A 1 105 ? -24.639 -4.081 -14.092 1.00 35.75 103 ALA A CA 1
ATOM 730 C C . ALA A 1 105 ? -24.830 -3.009 -15.162 1.00 38.11 103 ALA A C 1
ATOM 731 O O . ALA A 1 105 ? -25.952 -2.573 -15.420 1.00 37.81 103 ALA A O 1
ATOM 733 N N . GLU A 1 106 ? -23.719 -2.616 -15.772 1.00 41.47 104 GLU A N 1
ATOM 734 C CA . GLU A 1 106 ? -23.717 -1.615 -16.848 1.00 48.46 104 GLU A CA 1
ATOM 735 C C . GLU A 1 106 ? -24.477 -2.123 -18.100 1.00 47.58 104 GLU A C 1
ATOM 736 O O . GLU A 1 106 ? -25.295 -1.406 -18.676 1.00 48.71 104 GLU A O 1
ATOM 742 N N . GLN A 1 107 ? -24.192 -3.353 -18.523 1.00 47.27 105 GLN A N 1
ATOM 743 C CA . GLN A 1 107 ? -24.850 -3.965 -19.708 1.00 49.70 105 GLN A CA 1
ATOM 744 C C . GLN A 1 107 ? -26.378 -4.003 -19.550 1.00 47.42 105 GLN A C 1
ATOM 745 O O . GLN A 1 107 ? -27.118 -3.771 -20.498 1.00 45.62 105 GLN A O 1
ATOM 751 N N . GLU A 1 108 ? -26.826 -4.275 -18.330 1.00 43.82 106 GLU A N 1
ATOM 752 C CA . GLU A 1 108 ? -28.235 -4.504 -18.012 1.00 44.96 106 GLU A CA 1
ATOM 753 C C . GLU A 1 108 ? -28.979 -3.320 -17.381 1.00 44.96 106 GLU A C 1
ATOM 754 O O . GLU A 1 108 ? -30.133 -3.469 -16.951 1.00 43.01 106 GLU A O 1
ATOM 760 N N . ASN A 1 109 ? -28.330 -2.163 -17.297 1.00 45.42 107 ASN A N 1
ATOM 761 C CA . ASN A 1 109 ? -29.019 -0.941 -16.848 1.00 47.71 107 ASN A CA 1
ATOM 762 C C . ASN A 1 109 ? -29.477 -1.081 -15.375 1.00 42.26 107 ASN A C 1
ATOM 763 O O . ASN A 1 109 ? -30.581 -0.696 -14.999 1.00 41.76 107 ASN A O 1
ATOM 768 N N . VAL A 1 110 ? -28.628 -1.690 -14.559 1.00 39.06 108 VAL A N 1
ATOM 769 C CA . VAL A 1 110 ? -28.940 -1.920 -13.138 1.00 35.86 108 VAL A CA 1
ATOM 770 C C . VAL A 1 110 ? -28.732 -0.591 -12.406 1.00 35.18 108 VAL A C 1
ATOM 771 O O . VAL A 1 110 ? -27.790 0.133 -12.726 1.00 33.65 108 VAL A O 1
ATOM 775 N N . ASP A 1 111 ? -29.548 -0.270 -11.396 1.00 36.03 109 ASP A N 1
ATOM 776 C CA . ASP A 1 111 ? -29.277 0.933 -10.594 1.00 37.09 109 ASP A CA 1
ATOM 777 C C . ASP A 1 111 ? -28.921 0.674 -9.120 1.00 34.84 109 ASP A C 1
ATOM 778 O O . ASP A 1 111 ? -28.590 1.595 -8.398 1.00 34.38 109 ASP A O 1
ATOM 783 N N . LEU A 1 112 ? -28.937 -0.575 -8.690 1.00 33.55 110 LEU A N 1
ATOM 784 C CA . LEU A 1 112 ? -28.370 -0.916 -7.386 1.00 32.80 110 LEU A CA 1
ATOM 785 C C . LEU A 1 112 ? -27.760 -2.293 -7.474 1.00 33.20 110 LEU A C 1
ATOM 786 O O . LEU A 1 112 ? -28.414 -3.230 -7.942 1.00 33.80 110 LEU A O 1
ATOM 791 N N . ILE A 1 113 ? -26.492 -2.390 -7.069 1.00 31.40 111 ILE A N 1
ATOM 792 C CA . ILE A 1 113 ? -25.780 -3.643 -6.966 1.00 29.34 111 ILE A CA 1
ATOM 793 C C . ILE A 1 113 ? -25.784 -4.007 -5.474 1.00 28.28 111 ILE A C 1
ATOM 794 O O . ILE A 1 113 ? -25.408 -3.195 -4.598 1.00 29.48 111 ILE A O 1
ATOM 799 N N . VAL A 1 114 ? -26.199 -5.232 -5.199 1.00 29.67 112 VAL A N 1
ATOM 800 C CA . VAL A 1 114 ? -26.134 -5.766 -3.826 1.00 29.60 112 VAL A CA 1
ATOM 801 C C . VAL A 1 114 ? -25.018 -6.827 -3.731 1.00 30.59 112 VAL A C 1
ATOM 802 O O . VAL A 1 114 ? -24.988 -7.805 -4.506 1.00 32.10 112 VAL A O 1
ATOM 806 N N . VAL A 1 115 ? -24.091 -6.598 -2.800 1.00 30.61 113 VAL A N 1
ATOM 807 C CA . VAL A 1 115 ? -22.997 -7.503 -2.496 1.00 31.77 113 VAL A CA 1
ATOM 808 C C . VAL A 1 115 ? -22.937 -7.753 -0.986 1.00 34.05 113 VAL A C 1
ATOM 809 O O . VAL A 1 115 ? -23.395 -6.943 -0.198 1.00 33.05 113 VAL A O 1
ATOM 813 N N . GLY A 1 116 ? -22.417 -8.913 -0.599 1.00 33.94 114 GLY A N 1
ATOM 814 C CA . GLY A 1 116 ? -22.117 -9.208 0.784 1.00 37.25 114 GLY A CA 1
ATOM 815 C C . GLY A 1 116 ? -20.778 -8.645 1.167 1.00 41.58 114 GLY A C 1
ATOM 816 O O . GLY A 1 116 ? -19.931 -8.398 0.307 1.00 43.47 114 GLY A O 1
ATOM 817 N N . SER A 1 117 ? -20.577 -8.469 2.467 1.00 41.41 115 SER A N 1
ATOM 818 C CA . SER A 1 117 ? -19.366 -7.889 2.980 1.00 43.86 115 SER A CA 1
ATOM 819 C C . SER A 1 117 ? -19.031 -8.511 4.320 1.00 48.45 115 SER A C 1
ATOM 820 O O . SER A 1 117 ? -19.881 -8.588 5.178 1.00 43.44 115 SER A O 1
ATOM 823 N N . HIS A 1 118 ? -17.793 -8.963 4.480 1.00 55.29 116 HIS A N 1
ATOM 824 C CA . HIS A 1 118 ? -17.323 -9.515 5.764 1.00 62.59 116 HIS A CA 1
ATOM 825 C C . HIS A 1 118 ? -16.642 -8.493 6.634 1.00 68.14 116 HIS A C 1
ATOM 826 O O . HIS A 1 118 ? -16.055 -7.519 6.145 1.00 75.63 116 HIS A O 1
ATOM 833 N N . LEU A 1 127 ? -7.132 -6.805 2.315 1.00 90.16 125 LEU A N 1
ATOM 834 C CA . LEU A 1 127 ? -7.989 -6.782 1.125 1.00 89.91 125 LEU A CA 1
ATOM 835 C C . LEU A 1 127 ? -8.499 -5.358 0.804 1.00 90.49 125 LEU A C 1
ATOM 836 O O . LEU A 1 127 ? -8.498 -4.504 1.692 1.00 90.38 125 LEU A O 1
ATOM 838 N N . GLY A 1 128 ? -8.949 -5.084 -0.431 1.00 88.83 126 GLY A N 1
ATOM 839 C CA . GLY A 1 128 ? -8.988 -6.048 -1.556 1.00 83.36 126 GLY A CA 1
ATOM 840 C C . GLY A 1 128 ? -10.267 -6.876 -1.736 1.00 76.64 126 GLY A C 1
ATOM 841 O O . GLY A 1 128 ? -10.351 -7.680 -2.667 1.00 74.23 126 GLY A O 1
ATOM 842 N N . SER A 1 129 ? -11.259 -6.685 -0.864 1.00 68.34 127 SER A N 1
ATOM 843 C CA . SER A 1 129 ? -12.537 -7.441 -0.923 1.00 61.34 127 SER A CA 1
ATOM 844 C C . SER A 1 129 ? -13.393 -7.118 -2.176 1.00 52.75 127 SER A C 1
ATOM 845 O O . SER A 1 129 ? -13.240 -6.060 -2.792 1.00 49.46 127 SER A O 1
ATOM 848 N N . THR A 1 130 ? -14.293 -8.027 -2.539 1.00 49.06 128 THR A N 1
ATOM 849 C CA . THR A 1 130 ? -15.174 -7.795 -3.694 1.00 46.89 128 THR A CA 1
ATOM 850 C C . THR A 1 130 ? -16.080 -6.574 -3.427 1.00 43.24 128 THR A C 1
ATOM 851 O O . THR A 1 130 ? -16.193 -5.684 -4.293 1.00 40.73 128 THR A O 1
ATOM 855 N N . ALA A 1 131 ? -16.700 -6.508 -2.244 1.00 40.32 129 ALA A N 1
ATOM 856 C CA . ALA A 1 131 ? -17.558 -5.355 -1.914 1.00 41.38 129 ALA A CA 1
ATOM 857 C C . ALA A 1 131 ? -16.830 -4.020 -2.142 1.00 42.99 129 ALA A C 1
ATOM 858 O O . ALA A 1 131 ? -17.309 -3.138 -2.852 1.00 40.78 129 ALA A O 1
ATOM 860 N N . ASN A 1 132 ? -15.665 -3.876 -1.520 1.00 44.30 130 ASN A N 1
ATOM 861 C CA . ASN A 1 132 ? -14.893 -2.654 -1.666 1.00 46.61 130 ASN A CA 1
ATOM 862 C C . ASN A 1 132 ? -14.491 -2.372 -3.111 1.00 45.04 130 ASN A C 1
ATOM 863 O O . ASN A 1 132 ? -14.516 -1.227 -3.524 1.00 43.61 130 ASN A O 1
ATOM 868 N N . SER A 1 133 ? -14.154 -3.407 -3.887 1.00 44.63 131 SER A N 1
ATOM 869 C CA . SER A 1 133 ? -13.779 -3.211 -5.313 1.00 46.40 131 SER A CA 1
ATOM 870 C C . SER A 1 133 ? -14.948 -2.784 -6.188 1.00 45.47 131 SER A C 1
ATOM 871 O O . SER A 1 133 ? -14.812 -1.902 -7.052 1.00 46.58 131 SER A O 1
ATOM 874 N N . VAL A 1 134 ? -16.101 -3.408 -5.977 1.00 44.09 132 VAL A N 1
ATOM 875 C CA . VAL A 1 134 ? -17.309 -3.022 -6.698 1.00 44.82 132 VAL A CA 1
ATOM 876 C C . VAL A 1 134 ? -17.707 -1.579 -6.364 1.00 48.04 132 VAL A C 1
ATOM 877 O O . VAL A 1 134 ? -18.002 -0.812 -7.265 1.00 46.81 132 VAL A O 1
ATOM 881 N N . LEU A 1 135 ? -17.682 -1.206 -5.082 1.00 51.19 133 LEU A N 1
ATOM 882 C CA . LEU A 1 135 ? -17.821 0.222 -4.661 1.00 55.38 133 LEU A CA 1
ATOM 883 C C . LEU A 1 135 ? -16.907 1.179 -5.469 1.00 59.50 133 LEU A C 1
ATOM 884 O O . LEU A 1 135 ? -17.344 2.198 -5.993 1.00 60.77 133 LEU A O 1
ATOM 889 N N . HIS A 1 136 ? -15.633 0.829 -5.575 1.00 64.69 134 HIS A N 1
ATOM 890 C CA . HIS A 1 136 ? -14.636 1.676 -6.223 1.00 67.88 134 HIS A CA 1
ATOM 891 C C . HIS A 1 136 ? -14.857 1.904 -7.713 1.00 65.22 134 HIS A C 1
ATOM 892 O O . HIS A 1 136 ? -14.506 2.962 -8.229 1.00 66.61 134 HIS A O 1
ATOM 899 N N . TYR A 1 137 ? -15.429 0.929 -8.413 1.00 57.00 135 TYR A N 1
ATOM 900 C CA . TYR A 1 137 ? -15.632 1.008 -9.865 1.00 56.31 135 TYR A CA 1
ATOM 901 C C . TYR A 1 137 ? -17.107 1.150 -10.289 1.00 50.88 135 TYR A C 1
ATOM 902 O O . TYR A 1 137 ? -17.368 1.399 -11.450 1.00 51.60 135 TYR A O 1
ATOM 911 N N . ALA A 1 138 ? -18.067 0.965 -9.379 1.00 44.24 136 ALA A N 1
ATOM 912 C CA . ALA A 1 138 ? -19.496 0.924 -9.763 1.00 43.22 136 ALA A CA 1
ATOM 913 C C . ALA A 1 138 ? -19.958 2.266 -10.306 1.00 42.71 136 ALA A C 1
ATOM 914 O O . ALA A 1 138 ? -19.597 3.295 -9.786 1.00 42.15 136 ALA A O 1
ATOM 916 N N . LYS A 1 139 ? -20.738 2.271 -11.379 1.00 44.52 137 LYS A N 1
ATOM 917 C CA . LYS A 1 139 ? -21.268 3.541 -11.866 1.00 46.27 137 LYS A CA 1
ATOM 918 C C . LYS A 1 139 ? -22.690 3.756 -11.307 1.00 45.85 137 LYS A C 1
ATOM 919 O O . LYS A 1 139 ? -23.377 4.708 -11.687 1.00 47.82 137 LYS A O 1
ATOM 921 N N . CYS A 1 140 ? -23.109 2.889 -10.372 1.00 40.48 138 CYS A N 1
ATOM 922 C CA . CYS A 1 140 ? -24.430 2.944 -9.795 1.00 38.50 138 CYS A CA 1
ATOM 923 C C . CYS A 1 140 ? -24.349 2.736 -8.274 1.00 36.87 138 CYS A C 1
ATOM 924 O O . CYS A 1 140 ? -23.269 2.525 -7.730 1.00 35.75 138 CYS A O 1
ATOM 927 N N . ASP A 1 141 ? -25.470 2.837 -7.580 1.00 34.76 139 ASP A N 1
ATOM 928 C CA . ASP A 1 141 ? -25.427 2.716 -6.134 1.00 33.72 139 ASP A CA 1
ATOM 929 C C . ASP A 1 141 ? -25.089 1.274 -5.768 1.00 32.31 139 ASP A C 1
ATOM 930 O O .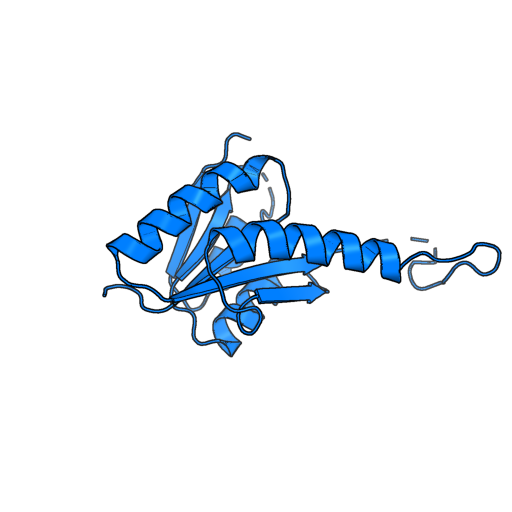 ASP A 1 141 ? -25.374 0.354 -6.539 1.00 29.65 139 ASP A O 1
ATOM 935 N N . VAL A 1 142 ? -24.466 1.091 -4.592 1.00 30.17 140 VAL A N 1
ATOM 936 C CA . VAL A 1 142 ? -24.027 -0.217 -4.107 1.00 29.48 140 VAL A CA 1
ATOM 937 C C . VAL A 1 142 ? -24.515 -0.429 -2.664 1.00 29.27 140 VAL A C 1
ATOM 938 O O . VAL A 1 142 ? -24.271 0.392 -1.784 1.00 30.14 140 VAL A O 1
ATOM 942 N N . LEU A 1 143 ? -25.227 -1.527 -2.467 1.00 29.12 141 LEU A N 1
ATOM 943 C CA . LEU A 1 143 ? -25.620 -2.023 -1.125 1.00 30.87 141 LEU A CA 1
ATOM 944 C C . LEU A 1 143 ? -24.734 -3.182 -0.674 1.00 29.72 141 LEU A C 1
ATOM 945 O O . LEU A 1 143 ? -24.732 -4.246 -1.286 1.00 30.03 141 LEU A O 1
ATOM 950 N N . ALA A 1 144 ? -24.015 -2.959 0.426 1.00 29.48 142 ALA A N 1
ATOM 951 C CA . ALA A 1 144 ? -23.140 -3.935 1.041 1.00 30.24 142 ALA A CA 1
ATOM 952 C C . ALA A 1 144 ? -23.828 -4.455 2.286 1.00 33.71 142 ALA A C 1
ATOM 953 O O . ALA A 1 144 ? -23.903 -3.780 3.323 1.00 32.32 142 ALA A O 1
ATOM 955 N N . VAL A 1 145 ? -24.328 -5.671 2.152 1.00 34.67 143 VAL A N 1
ATOM 956 C CA . VAL A 1 145 ? -24.983 -6.390 3.225 1.00 36.43 143 VAL A CA 1
ATOM 957 C C . VAL A 1 145 ? -23.943 -7.065 4.096 1.00 41.93 143 VAL A C 1
ATOM 958 O O . VAL A 1 145 ? -23.156 -7.859 3.606 1.00 40.69 143 VAL A O 1
ATOM 962 N N . ARG A 1 146 ? -23.948 -6.724 5.384 1.00 43.22 144 ARG A N 1
ATOM 963 C CA . ARG A 1 146 ? -22.928 -7.146 6.294 1.00 50.12 144 ARG A CA 1
ATOM 964 C C . ARG A 1 146 ? -23.234 -8.609 6.606 1.00 54.69 144 ARG A C 1
ATOM 965 O O . ARG A 1 146 ? -24.339 -8.918 7.040 1.00 51.98 144 ARG A O 1
ATOM 973 N N . LEU A 1 147 ? -22.283 -9.502 6.311 1.00 55.89 145 LEU A N 1
ATOM 974 C CA . LEU A 1 147 ? -22.483 -10.958 6.433 1.00 58.65 145 LEU A CA 1
ATOM 975 C C . LEU A 1 147 ? -21.974 -11.450 7.791 1.00 66.55 145 LEU A C 1
ATOM 976 O O . LEU A 1 147 ? -21.081 -10.845 8.387 1.00 66.93 145 LEU A O 1
ATOM 981 N N . ARG A 1 148 ? -22.540 -12.556 8.263 1.00 78.54 146 ARG A N 1
ATOM 982 C CA . ARG A 1 148 ? -21.989 -13.260 9.427 1.00 87.81 146 ARG A CA 1
ATOM 983 C C . ARG A 1 148 ? -20.697 -14.001 9.017 1.00 91.78 146 ARG A C 1
ATOM 984 O O . ARG A 1 148 ? -20.718 -15.182 8.657 1.00 89.03 146 ARG A O 1
ATOM 992 N N . ASP A 1 149 ? -19.588 -13.255 9.056 1.00 97.69 147 ASP A N 1
ATOM 993 C CA . ASP A 1 149 ? -18.255 -13.730 8.657 1.00 98.92 147 ASP A CA 1
ATOM 994 C C . ASP A 1 149 ? -17.739 -14.825 9.597 1.00 98.29 147 ASP A C 1
ATOM 995 O O . ASP A 1 149 ? -16.530 -15.003 9.761 1.00 96.60 147 ASP A O 1
#

B-factor: mean 48.79, std 18.03, range [25.93, 111.37]